Protein AF-A0A9J6Q213-F1 (afdb_monomer_lite)

Foldseek 3Di:
DPPVVVVLVVLLVVLLVVQQVVCVVVVHDPDLVSSLVSLVVVLVPDPDPVSVVSSVVSSVVSVVVVVVVVD

Sequence (71 aa):
MPDRYKEDHKEICAVIGNAVFDLIKTGQALEVRNIILALQLKGAQTSSERLKNIYLLARHYVTQNAAKDNN

pLDDT: mean 88.66, std 12.54, range [47.0, 97.25]

Secondary structure (DSSP, 8-state):
---HHHHHHHHHHHHHHHHHHHHHHHT----HHHHHHHHHHHHHH---HHHHHHHHHHHHHHHHHHHHTT-

Radius of gyration: 12.59 Å; chains: 1; bounding box: 34×26×40 Å

Structure (mmCIF, N/CA/C/O backbone):
data_AF-A0A9J6Q213-F1
#
_entry.id   AF-A0A9J6Q213-F1
#
loop_
_atom_site.group_PDB
_atom_site.id
_atom_site.type_symbol
_atom_site.label_atom_id
_atom_site.label_alt_id
_atom_site.label_comp_id
_atom_site.label_asym_id
_atom_site.label_entity_id
_atom_site.label_seq_id
_atom_site.pdbx_PDB_ins_code
_atom_site.Cartn_x
_atom_site.Cartn_y
_atom_site.Cartn_z
_atom_site.occupancy
_atom_site.B_iso_or_equiv
_atom_site.auth_seq_id
_atom_site.auth_comp_id
_atom_site.auth_asym_id
_atom_site.auth_atom_id
_atom_site.pdbx_PDB_model_num
ATOM 1 N N . MET A 1 1 ? 5.054 1.489 -28.860 1.00 47.59 1 MET A N 1
ATOM 2 C CA . MET A 1 1 ? 5.656 1.789 -27.544 1.00 47.59 1 MET A CA 1
ATOM 3 C C . MET A 1 1 ? 4.611 1.492 -26.487 1.00 47.59 1 MET A C 1
ATOM 5 O O . MET A 1 1 ? 3.481 1.918 -26.703 1.00 47.59 1 MET A O 1
ATOM 9 N N . PRO A 1 2 ? 4.917 0.718 -25.434 1.00 53.91 2 PRO A N 1
ATOM 10 C CA . PRO A 1 2 ? 3.958 0.499 -24.365 1.00 53.91 2 PRO A CA 1
ATOM 11 C C . PRO A 1 2 ? 3.593 1.841 -23.729 1.00 53.91 2 PRO A C 1
ATOM 13 O O . PRO A 1 2 ? 4.420 2.742 -23.578 1.00 53.91 2 PRO A O 1
ATOM 16 N N . ASP A 1 3 ? 2.307 1.977 -23.457 1.00 64.62 3 ASP A N 1
ATOM 17 C CA . ASP A 1 3 ? 1.659 3.175 -22.952 1.00 64.62 3 ASP A CA 1
ATOM 18 C C . ASP A 1 3 ? 2.086 3.338 -21.484 1.00 64.62 3 ASP A C 1
ATOM 20 O O . ASP A 1 3 ? 1.455 2.775 -20.590 1.00 64.62 3 ASP A O 1
ATOM 24 N N . ARG A 1 4 ? 3.222 4.011 -21.240 1.00 64.19 4 ARG A N 1
ATOM 25 C CA . ARG A 1 4 ? 3.877 4.114 -19.914 1.00 64.19 4 ARG A CA 1
ATOM 26 C C . ARG A 1 4 ? 2.899 4.493 -18.795 1.00 64.19 4 ARG A C 1
ATOM 28 O O . ARG A 1 4 ? 2.991 3.979 -17.690 1.00 64.19 4 ARG A O 1
ATOM 35 N N . TYR A 1 5 ? 1.886 5.291 -19.125 1.00 63.12 5 TYR A N 1
ATOM 36 C CA . TYR A 1 5 ? 0.798 5.668 -18.226 1.00 63.12 5 TYR A CA 1
ATOM 37 C C . TYR A 1 5 ? -0.001 4.472 -17.671 1.00 63.12 5 TYR A C 1
ATOM 39 O O . TYR A 1 5 ? -0.353 4.437 -16.493 1.00 63.12 5 TYR A O 1
ATOM 47 N N . LYS A 1 6 ? -0.284 3.461 -18.503 1.00 68.75 6 LYS A N 1
ATOM 48 C CA . LYS A 1 6 ? -1.007 2.248 -18.084 1.00 68.75 6 LYS A CA 1
ATOM 49 C C . LYS A 1 6 ? -0.142 1.335 -17.219 1.00 68.75 6 LYS A C 1
ATOM 51 O O . LYS A 1 6 ? -0.681 0.632 -16.366 1.00 68.75 6 LYS A O 1
ATOM 56 N N . GLU A 1 7 ? 1.168 1.320 -17.450 1.00 73.31 7 GLU A N 1
ATOM 57 C CA . GLU A 1 7 ? 2.119 0.568 -16.624 1.00 73.31 7 GLU A CA 1
ATOM 58 C C . GLU A 1 7 ? 2.247 1.206 -15.239 1.00 73.31 7 GLU A C 1
ATOM 60 O O . GLU A 1 7 ? 2.064 0.512 -14.238 1.00 73.31 7 GLU A O 1
ATOM 65 N N . ASP A 1 8 ? 2.405 2.530 -15.181 1.00 79.81 8 ASP A N 1
ATOM 66 C CA . ASP A 1 8 ? 2.459 3.276 -13.921 1.00 79.81 8 ASP A CA 1
ATOM 67 C C . ASP A 1 8 ? 1.168 3.096 -13.109 1.00 79.81 8 ASP A C 1
ATOM 69 O O . ASP A 1 8 ? 1.217 2.880 -11.900 1.00 79.81 8 ASP A O 1
ATOM 73 N N . HIS A 1 9 ? -0.003 3.099 -13.758 1.00 85.81 9 HIS A N 1
ATOM 74 C CA . HIS A 1 9 ? -1.275 2.889 -13.063 1.00 85.81 9 HIS A CA 1
ATOM 75 C C . HIS A 1 9 ? -1.396 1.486 -12.448 1.00 85.81 9 HIS A C 1
ATOM 77 O O . HIS A 1 9 ? -1.835 1.345 -11.305 1.00 85.81 9 HIS A O 1
ATOM 83 N N . LYS A 1 10 ? -0.961 0.442 -13.168 1.00 90.62 10 LYS A N 1
ATOM 84 C CA . LYS A 1 10 ? -0.932 -0.928 -12.630 1.00 90.62 10 LYS A CA 1
ATOM 85 C C . LYS A 1 10 ? 0.004 -1.037 -11.431 1.00 90.62 10 LYS A C 1
ATOM 87 O O . LYS A 1 10 ? -0.359 -1.663 -10.437 1.00 90.62 10 LYS A O 1
ATOM 92 N N . GLU A 1 11 ? 1.179 -0.418 -11.508 1.00 93.31 11 GLU A N 1
ATOM 93 C CA . GLU A 1 11 ? 2.146 -0.408 -10.407 1.00 93.31 11 GLU A CA 1
ATOM 94 C C . GLU A 1 11 ? 1.622 0.363 -9.192 1.00 93.31 11 GLU A C 1
ATOM 96 O O . GLU A 1 11 ? 1.754 -0.117 -8.065 1.00 93.31 11 GLU A O 1
ATOM 101 N N . ILE A 1 12 ? 0.948 1.496 -9.408 1.00 93.88 12 ILE A N 1
ATOM 102 C CA . ILE A 1 12 ? 0.266 2.254 -8.352 1.00 93.88 12 ILE A CA 1
ATOM 103 C C . ILE A 1 12 ? -0.776 1.377 -7.646 1.00 93.88 12 ILE A C 1
ATOM 105 O O . ILE A 1 12 ? -0.755 1.261 -6.419 1.00 93.88 12 ILE A O 1
ATOM 109 N N . CYS A 1 13 ? -1.659 0.712 -8.396 1.00 94.88 13 CYS A N 1
ATOM 110 C CA . CYS A 1 13 ? -2.647 -0.196 -7.811 1.00 94.88 13 CYS A CA 1
ATOM 111 C C . CYS A 1 13 ? -1.983 -1.352 -7.052 1.00 94.88 13 CYS A C 1
ATOM 113 O O . CYS A 1 13 ? -2.441 -1.710 -5.966 1.00 94.88 13 CYS A O 1
ATOM 115 N N . ALA A 1 14 ? -0.888 -1.905 -7.579 1.00 95.94 14 ALA A N 1
ATOM 116 C CA . ALA A 1 14 ? -0.162 -2.995 -6.938 1.00 95.94 14 ALA A CA 1
ATOM 117 C C . ALA A 1 14 ? 0.437 -2.577 -5.585 1.00 95.94 14 ALA A C 1
ATOM 119 O O . ALA A 1 14 ? 0.285 -3.300 -4.598 1.00 95.94 14 ALA A O 1
ATOM 120 N N . VAL A 1 15 ? 1.076 -1.403 -5.492 1.00 96.19 15 VAL A N 1
ATOM 121 C CA . VAL A 1 15 ? 1.644 -0.942 -4.212 1.00 96.19 15 VAL A CA 1
ATOM 122 C C . VAL A 1 15 ? 0.565 -0.580 -3.188 1.00 96.19 15 VAL A C 1
ATOM 124 O O . VAL A 1 15 ? 0.767 -0.829 -1.999 1.00 96.19 15 VAL A O 1
ATOM 127 N N . ILE A 1 16 ? -0.594 -0.073 -3.629 1.00 96.38 16 ILE A N 1
ATOM 128 C CA . ILE A 1 16 ? -1.756 0.162 -2.754 1.00 96.38 16 ILE A CA 1
ATOM 129 C C . ILE A 1 16 ? -2.299 -1.171 -2.235 1.00 96.38 16 ILE A C 1
ATOM 131 O O . ILE A 1 16 ? -2.461 -1.329 -1.027 1.00 96.38 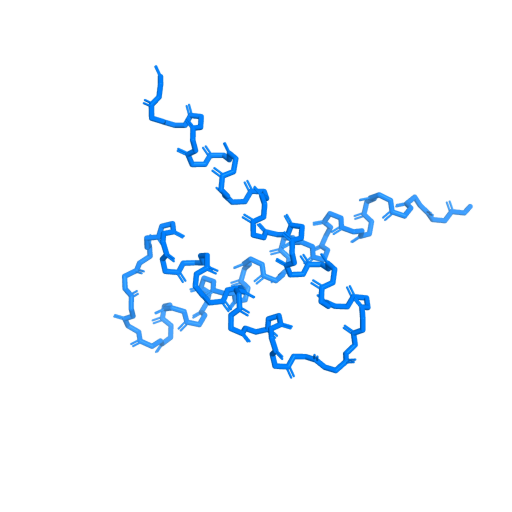16 ILE A O 1
ATOM 135 N N . GLY A 1 17 ? -2.518 -2.148 -3.120 1.00 96.38 17 GLY A N 1
ATOM 136 C CA . GLY A 1 17 ? -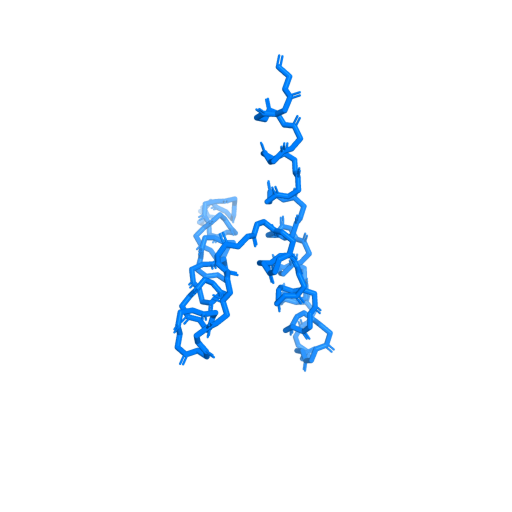2.978 -3.485 -2.741 1.00 96.38 17 GLY A CA 1
ATOM 137 C C . GLY A 1 17 ? -2.036 -4.157 -1.741 1.00 96.38 17 GLY A C 1
ATOM 138 O O . GLY A 1 17 ? -2.488 -4.693 -0.734 1.00 96.38 17 GLY A O 1
ATOM 139 N N . ASN A 1 18 ? -0.723 -4.032 -1.946 1.00 96.12 18 ASN A N 1
ATOM 140 C CA . ASN A 1 18 ? 0.282 -4.531 -1.006 1.00 96.12 18 ASN A CA 1
ATOM 141 C C . ASN A 1 18 ? 0.264 -3.796 0.342 1.00 96.12 18 ASN A C 1
ATOM 143 O O . ASN A 1 18 ? 0.564 -4.396 1.369 1.00 96.12 18 ASN A O 1
ATOM 147 N N . ALA A 1 19 ? -0.026 -2.493 0.369 1.00 96.12 19 ALA A N 1
ATOM 148 C CA . ALA A 1 19 ? -0.180 -1.757 1.624 1.00 96.12 19 ALA A CA 1
ATOM 149 C C . ALA A 1 19 ? -1.428 -2.224 2.391 1.00 96.12 19 ALA A C 1
ATOM 151 O O . ALA A 1 19 ? -1.343 -2.492 3.584 1.00 96.12 19 ALA A O 1
ATOM 152 N N . VAL A 1 20 ? -2.558 -2.390 1.698 1.00 96.94 20 VAL A N 1
ATOM 153 C CA . VAL A 1 20 ? -3.811 -2.909 2.272 1.00 96.94 20 VAL A CA 1
ATOM 154 C C . VAL A 1 20 ? -3.629 -4.329 2.804 1.00 96.94 20 VAL A C 1
ATOM 156 O O . VAL A 1 20 ? -4.016 -4.616 3.934 1.00 96.94 20 VAL A O 1
ATOM 159 N N . PHE A 1 21 ? -3.004 -5.207 2.018 1.00 97.25 21 PHE A N 1
ATOM 160 C CA . PHE A 1 21 ? -2.730 -6.583 2.422 1.00 97.25 21 PHE A CA 1
ATOM 161 C C . PHE A 1 21 ? -1.884 -6.651 3.696 1.00 97.25 21 PHE A C 1
ATOM 163 O O . PHE A 1 21 ? -2.200 -7.424 4.598 1.00 97.25 21 PHE A O 1
ATOM 170 N N . ASP A 1 22 ? -0.849 -5.817 3.803 1.00 95.50 22 ASP A N 1
ATOM 171 C CA . ASP A 1 22 ? -0.009 -5.789 4.998 1.00 95.50 22 ASP A CA 1
ATOM 172 C C . ASP A 1 22 ? -0.783 -5.336 6.235 1.00 95.50 22 ASP A C 1
ATOM 174 O O . ASP A 1 22 ? -0.626 -5.954 7.283 1.00 95.50 22 ASP A O 1
ATOM 178 N N . LEU A 1 23 ? -1.656 -4.330 6.115 1.00 96.50 23 LEU A N 1
ATOM 179 C CA . LEU A 1 23 ? -2.516 -3.900 7.223 1.00 96.50 23 LEU A CA 1
ATOM 180 C C . LEU A 1 23 ? -3.457 -5.024 7.679 1.00 96.50 23 LEU A C 1
ATOM 182 O O . LEU A 1 23 ? -3.593 -5.258 8.877 1.00 96.50 23 LEU A O 1
ATOM 186 N N . ILE A 1 24 ? -4.058 -5.764 6.737 1.00 97.12 24 ILE A N 1
ATOM 187 C CA . ILE A 1 24 ? -4.891 -6.938 7.052 1.00 97.12 24 ILE A CA 1
ATOM 188 C C . ILE A 1 24 ? -4.058 -7.985 7.792 1.00 97.12 24 ILE A C 1
ATOM 190 O O . ILE A 1 24 ? -4.472 -8.498 8.831 1.00 97.12 24 ILE A O 1
ATOM 194 N N . LYS A 1 25 ? -2.867 -8.289 7.271 1.00 96.81 25 LYS A N 1
ATOM 195 C CA . LYS A 1 25 ? -1.974 -9.307 7.827 1.00 96.81 25 LYS A CA 1
ATOM 196 C C . LYS A 1 25 ? -1.497 -8.957 9.239 1.00 96.81 25 LYS A C 1
ATOM 198 O O . LYS A 1 25 ? -1.327 -9.861 10.054 1.00 96.81 25 LYS A O 1
ATOM 203 N N . THR A 1 26 ? -1.268 -7.679 9.532 1.00 94.50 26 THR A N 1
ATOM 204 C CA . THR A 1 26 ? -0.843 -7.203 10.859 1.00 94.50 26 THR A CA 1
ATOM 205 C C . THR A 1 26 ? -2.012 -6.922 11.805 1.00 94.50 26 THR A C 1
ATOM 207 O O . THR A 1 26 ? -1.777 -6.564 12.958 1.00 94.50 26 THR A O 1
ATOM 210 N N . GLY A 1 27 ? -3.261 -7.084 11.349 1.00 95.50 27 GLY A N 1
ATOM 211 C CA . GLY A 1 27 ? -4.459 -6.780 12.134 1.00 95.50 27 GLY A CA 1
ATOM 212 C C . GLY A 1 27 ? -4.669 -5.282 12.382 1.00 95.50 27 GLY A C 1
ATOM 213 O O . GLY A 1 27 ? -5.382 -4.907 13.311 1.00 95.50 27 GLY A O 1
ATOM 214 N N . GLN A 1 28 ? -4.036 -4.416 11.589 1.00 95.25 28 GLN A N 1
ATOM 215 C CA . GLN A 1 28 ? -4.209 -2.969 11.677 1.00 95.25 28 GLN A CA 1
ATOM 216 C C . GLN A 1 28 ? -5.490 -2.521 10.965 1.00 95.25 28 GLN A C 1
ATOM 218 O O . GLN A 1 28 ? -5.933 -3.124 9.988 1.00 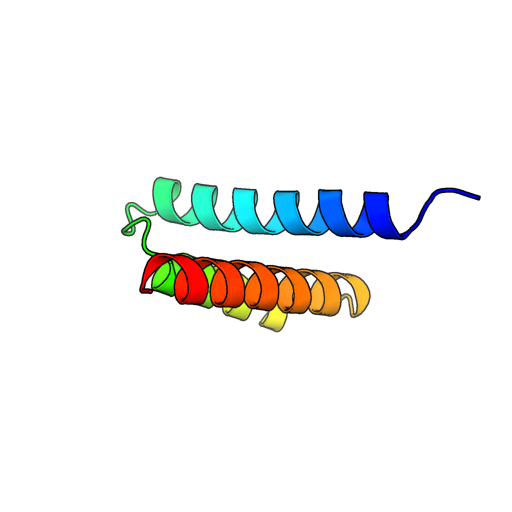95.25 28 GLN A O 1
ATOM 223 N N . ALA A 1 29 ? -6.080 -1.419 11.434 1.00 94.88 29 ALA A N 1
ATOM 224 C CA . ALA A 1 29 ? -7.301 -0.877 10.846 1.00 94.88 29 ALA A CA 1
ATOM 225 C C . ALA A 1 29 ? -7.085 -0.435 9.386 1.00 94.88 29 ALA A C 1
ATOM 227 O O . ALA A 1 29 ? -6.105 0.249 9.070 1.00 94.88 29 ALA A O 1
ATOM 228 N N . LEU A 1 30 ? -8.038 -0.775 8.512 1.00 94.31 30 LEU A N 1
ATOM 229 C CA . LEU A 1 30 ? -8.062 -0.387 7.097 1.00 94.31 30 LEU A CA 1
ATOM 230 C C . LEU A 1 30 ? -8.562 1.048 6.899 1.00 94.31 30 LEU A C 1
ATOM 232 O O . LEU A 1 30 ? -9.540 1.310 6.206 1.00 94.31 30 LEU A O 1
ATOM 236 N N . GLU A 1 31 ? -7.865 1.991 7.519 1.00 94.75 31 GLU A N 1
ATOM 237 C CA . GLU A 1 31 ? -8.133 3.418 7.379 1.00 94.75 31 GLU A CA 1
ATOM 238 C C . GLU A 1 31 ? -7.223 4.038 6.318 1.00 94.75 31 GLU A C 1
ATOM 240 O O . GLU A 1 31 ? -6.045 3.685 6.201 1.00 94.75 31 GLU A O 1
ATOM 245 N N . VAL A 1 32 ? -7.735 5.044 5.603 1.00 93.75 32 VAL A N 1
ATOM 246 C CA . VAL A 1 32 ? -6.970 5.833 4.619 1.00 93.75 32 VAL A CA 1
ATOM 247 C C . VAL A 1 32 ? -5.638 6.308 5.206 1.00 93.75 32 VAL A C 1
ATOM 249 O O . VAL A 1 32 ? -4.594 6.201 4.560 1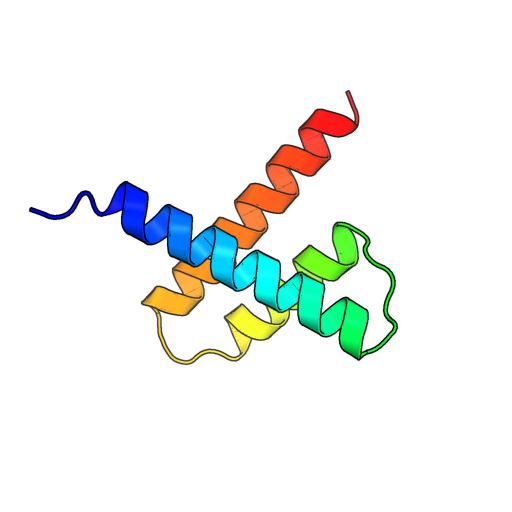.00 93.75 32 VAL A O 1
ATOM 252 N N . ARG A 1 33 ? -5.654 6.785 6.457 1.00 95.12 33 ARG A N 1
ATOM 253 C CA . ARG A 1 33 ? -4.452 7.227 7.173 1.00 95.12 33 ARG A CA 1
ATOM 254 C C . ARG A 1 33 ? -3.403 6.117 7.270 1.00 95.12 33 ARG A C 1
ATOM 256 O O . ARG A 1 33 ? -2.230 6.373 7.003 1.00 95.12 33 ARG A O 1
ATOM 263 N N . ASN A 1 34 ? -3.811 4.899 7.615 1.00 95.94 34 ASN A N 1
ATOM 264 C CA . ASN A 1 34 ? -2.898 3.768 7.778 1.00 95.94 34 ASN A CA 1
ATOM 265 C C . ASN A 1 34 ? -2.327 3.315 6.430 1.00 95.94 34 ASN A C 1
ATOM 267 O O . ASN A 1 34 ? -1.136 3.018 6.340 1.00 95.94 34 ASN A O 1
ATOM 271 N N . ILE A 1 35 ? -3.130 3.359 5.363 1.00 95.81 35 ILE A N 1
ATOM 272 C CA . ILE A 1 35 ? -2.665 3.080 3.996 1.00 95.81 35 ILE A CA 1
ATOM 273 C C . ILE A 1 35 ? -1.612 4.115 3.570 1.00 95.81 35 ILE A C 1
ATOM 275 O O . ILE A 1 35 ? -0.549 3.748 3.068 1.00 95.81 35 ILE A O 1
ATOM 279 N N . ILE A 1 36 ? -1.860 5.406 3.820 1.00 95.69 36 ILE A N 1
ATOM 280 C CA . ILE A 1 36 ? -0.908 6.490 3.523 1.00 95.69 36 ILE A CA 1
ATOM 281 C C . ILE A 1 36 ? 0.416 6.288 4.271 1.00 95.69 36 ILE A C 1
ATOM 283 O O . ILE A 1 36 ? 1.484 6.425 3.668 1.00 95.69 36 ILE A O 1
ATOM 287 N N . LEU A 1 37 ? 0.359 5.947 5.562 1.00 96.12 37 LEU A N 1
ATOM 288 C CA . LEU A 1 37 ? 1.552 5.697 6.374 1.00 96.12 37 LEU A CA 1
ATOM 289 C C . LEU A 1 37 ? 2.342 4.484 5.870 1.00 96.12 37 LEU A C 1
ATOM 291 O O . LEU A 1 37 ? 3.565 4.564 5.749 1.00 96.12 37 LEU A O 1
ATOM 295 N N . ALA A 1 38 ? 1.660 3.394 5.514 1.00 96.00 38 ALA A N 1
ATOM 296 C CA . ALA A 1 38 ? 2.296 2.203 4.959 1.00 96.00 38 ALA A CA 1
ATOM 297 C C . ALA A 1 38 ? 3.010 2.501 3.627 1.00 96.00 38 ALA A C 1
ATOM 299 O O . ALA A 1 38 ? 4.160 2.096 3.436 1.00 96.00 38 ALA A O 1
ATOM 300 N N . LEU A 1 39 ? 2.373 3.259 2.727 1.00 96.56 39 LEU A N 1
ATOM 301 C CA . LEU A 1 39 ? 2.983 3.683 1.460 1.00 96.56 39 LEU A CA 1
ATOM 302 C C . LEU A 1 39 ? 4.200 4.591 1.686 1.00 96.56 39 LEU A C 1
ATOM 304 O O . LEU A 1 39 ? 5.224 4.417 1.025 1.00 96.56 39 LEU A O 1
ATOM 308 N N . GLN A 1 40 ? 4.120 5.527 2.637 1.00 95.50 40 GLN A N 1
ATOM 309 C CA . GLN A 1 40 ? 5.237 6.409 2.980 1.00 95.50 40 GLN A CA 1
ATOM 310 C C . GLN A 1 40 ? 6.429 5.627 3.544 1.00 95.50 40 GLN A C 1
ATOM 312 O O . GLN A 1 40 ? 7.564 5.864 3.129 1.00 95.50 40 GLN A O 1
ATOM 317 N N . LEU A 1 41 ? 6.183 4.682 4.456 1.00 94.94 41 LEU A N 1
ATOM 318 C CA . LEU A 1 41 ? 7.232 3.860 5.055 1.00 94.94 41 LEU A CA 1
ATOM 319 C C . LEU A 1 41 ? 7.938 3.000 3.998 1.00 94.94 41 LEU A C 1
ATOM 321 O O . LEU A 1 41 ? 9.165 3.022 3.903 1.00 94.94 41 LEU A O 1
ATOM 3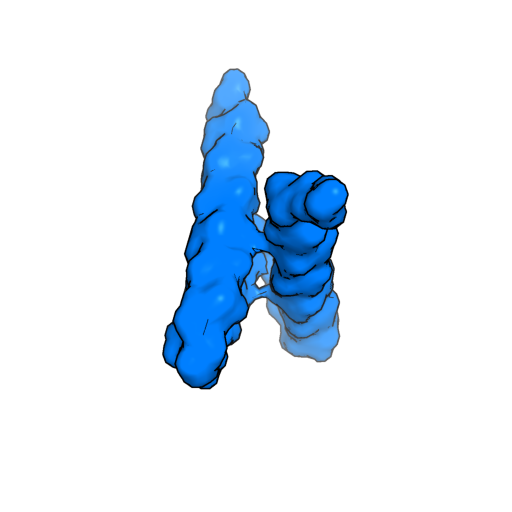25 N N . LYS A 1 42 ? 7.171 2.294 3.158 1.00 94.25 42 LYS A N 1
ATOM 326 C CA . LYS A 1 42 ? 7.725 1.454 2.084 1.00 94.25 42 LYS A CA 1
ATOM 327 C C . LYS A 1 42 ? 8.475 2.274 1.031 1.00 94.25 42 LYS A C 1
ATOM 329 O O . LYS A 1 42 ? 9.542 1.864 0.576 1.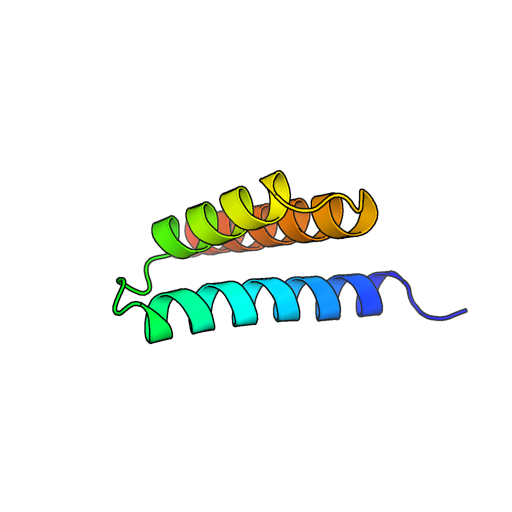00 94.25 42 LYS A O 1
ATOM 334 N N . GLY A 1 43 ? 7.960 3.456 0.690 1.00 93.69 43 GLY A N 1
ATOM 335 C CA . GLY A 1 43 ? 8.640 4.401 -0.195 1.00 93.69 43 GLY A CA 1
ATOM 336 C C . GLY A 1 43 ? 9.955 4.929 0.386 1.00 93.69 43 GLY A C 1
ATOM 337 O O . GLY A 1 43 ? 10.922 5.092 -0.350 1.00 93.69 43 GLY A O 1
ATOM 338 N N . ALA A 1 44 ? 10.040 5.147 1.700 1.00 93.12 44 ALA A N 1
ATOM 339 C CA . ALA A 1 44 ? 11.285 5.565 2.347 1.00 93.12 44 ALA A CA 1
ATOM 340 C C . ALA A 1 44 ? 12.339 4.442 2.396 1.00 93.12 44 ALA A C 1
ATOM 342 O O . ALA A 1 44 ? 13.534 4.718 2.313 1.00 93.12 44 ALA A O 1
ATOM 343 N N . GLN A 1 45 ? 11.902 3.184 2.507 1.00 93.69 45 GLN A N 1
ATOM 344 C CA . GLN A 1 45 ? 12.781 2.013 2.612 1.00 93.69 45 GLN A CA 1
ATOM 345 C C . GLN A 1 45 ? 13.302 1.500 1.263 1.00 93.69 45 GLN A C 1
ATOM 347 O O . GLN A 1 45 ? 14.296 0.778 1.227 1.00 93.69 45 GLN A O 1
ATOM 352 N N . THR A 1 46 ? 12.648 1.833 0.148 1.00 92.69 46 THR A N 1
ATOM 353 C CA . THR A 1 46 ? 13.087 1.346 -1.164 1.00 92.69 46 THR A CA 1
ATOM 354 C C . THR A 1 46 ? 14.326 2.098 -1.659 1.00 92.69 46 THR A C 1
ATOM 356 O O . THR A 1 46 ? 14.446 3.311 -1.499 1.00 92.69 46 THR A O 1
ATOM 359 N N . SER A 1 47 ? 15.258 1.390 -2.295 1.00 91.88 47 SER A N 1
ATOM 360 C CA . SER A 1 47 ? 16.457 1.974 -2.912 1.00 91.88 47 SER A CA 1
ATOM 361 C C . SER A 1 47 ? 16.231 2.418 -4.362 1.00 91.88 47 SER A C 1
ATOM 363 O O . SER A 1 47 ? 16.987 3.237 -4.876 1.00 91.88 47 SER A O 1
ATOM 365 N N . SER A 1 48 ? 15.177 1.919 -5.015 1.00 93.56 48 SER A N 1
ATOM 366 C CA . SER A 1 48 ? 14.855 2.233 -6.409 1.00 93.56 48 SER A CA 1
ATOM 367 C C . SER A 1 48 ? 14.122 3.564 -6.521 1.00 93.56 48 SER A C 1
ATOM 369 O O . SER A 1 48 ? 13.014 3.714 -6.011 1.00 93.56 48 SER A O 1
ATOM 371 N N . GLU A 1 49 ? 14.708 4.519 -7.242 1.00 92.19 49 GLU A N 1
ATOM 372 C CA . GLU A 1 49 ? 14.097 5.828 -7.494 1.00 92.19 49 GLU A CA 1
ATOM 373 C C . GLU A 1 49 ? 12.758 5.712 -8.241 1.00 92.19 49 GLU A C 1
ATOM 375 O O . GLU A 1 49 ? 11.790 6.384 -7.884 1.00 92.19 49 GLU A O 1
ATOM 380 N N . ARG A 1 50 ? 12.653 4.771 -9.193 1.00 91.00 50 ARG A N 1
ATOM 381 C CA . ARG A 1 50 ? 11.381 4.447 -9.860 1.00 91.00 50 ARG A CA 1
ATOM 382 C C . ARG A 1 50 ? 10.325 4.027 -8.842 1.00 91.00 50 ARG A C 1
ATOM 384 O O . ARG A 1 50 ? 9.229 4.576 -8.844 1.00 91.00 50 ARG A O 1
ATOM 391 N N . LEU A 1 51 ? 10.648 3.081 -7.956 1.00 92.06 51 LEU A N 1
ATOM 392 C CA . LEU A 1 51 ? 9.687 2.606 -6.957 1.00 92.06 51 LEU A CA 1
ATOM 393 C C . LEU A 1 51 ? 9.333 3.701 -5.949 1.00 92.06 51 LEU A C 1
ATOM 395 O O . LEU A 1 51 ? 8.162 3.815 -5.595 1.00 92.06 51 LEU A O 1
ATOM 399 N N . LYS A 1 52 ? 10.290 4.545 -5.535 1.00 94.25 52 LYS A N 1
ATOM 400 C CA . LYS A 1 52 ? 9.996 5.732 -4.709 1.00 94.25 52 LYS A CA 1
ATOM 401 C C . LYS A 1 52 ? 8.935 6.606 -5.368 1.00 94.25 52 LYS A C 1
ATOM 403 O O . LYS A 1 52 ? 7.983 7.007 -4.701 1.00 94.25 52 LYS A O 1
ATOM 408 N N . ASN A 1 53 ? 9.079 6.855 -6.669 1.00 93.31 53 ASN A N 1
ATOM 409 C CA . ASN A 1 53 ? 8.120 7.651 -7.424 1.00 93.31 53 ASN A CA 1
ATOM 410 C C . ASN A 1 53 ? 6.737 6.980 -7.478 1.00 93.31 53 ASN A C 1
ATOM 412 O O . ASN A 1 53 ? 5.731 7.636 -7.224 1.00 93.31 53 ASN A O 1
ATOM 416 N N . ILE A 1 54 ? 6.672 5.663 -7.696 1.00 95.00 54 ILE A N 1
ATOM 417 C CA . ILE A 1 54 ? 5.405 4.912 -7.657 1.00 95.00 54 ILE A CA 1
ATOM 418 C C . ILE A 1 54 ? 4.735 4.999 -6.276 1.00 95.00 54 ILE A C 1
ATOM 420 O O . ILE A 1 54 ? 3.538 5.274 -6.199 1.00 95.00 54 ILE A O 1
ATOM 424 N N . TYR A 1 55 ? 5.482 4.835 -5.178 1.00 96.25 55 TYR A N 1
ATOM 425 C CA . TYR A 1 55 ? 4.938 4.990 -3.821 1.00 96.25 55 TYR A CA 1
ATOM 426 C C . TYR A 1 55 ? 4.427 6.413 -3.556 1.00 96.25 55 TYR A C 1
ATOM 428 O O . TYR A 1 55 ? 3.387 6.588 -2.915 1.00 96.25 55 TYR A O 1
ATOM 436 N N . LEU A 1 56 ? 5.125 7.430 -4.069 1.00 94.56 56 LEU A N 1
ATOM 437 C CA . LEU A 1 56 ? 4.709 8.827 -3.961 1.00 94.56 56 LEU A CA 1
ATOM 438 C C . LEU A 1 56 ? 3.411 9.094 -4.740 1.00 94.56 56 LEU A C 1
ATOM 440 O O . LEU A 1 56 ? 2.480 9.685 -4.187 1.00 94.56 56 LEU A O 1
ATOM 444 N N . LEU A 1 57 ? 3.316 8.607 -5.979 1.00 94.38 57 LEU A N 1
ATOM 445 C CA . LEU A 1 57 ? 2.109 8.713 -6.804 1.00 94.38 57 LEU A CA 1
ATOM 446 C C . LEU A 1 57 ? 0.925 7.971 -6.175 1.00 94.38 57 LEU A C 1
ATOM 448 O O . LEU A 1 57 ? -0.173 8.520 -6.095 1.00 94.38 57 LEU A O 1
ATOM 452 N N . ALA A 1 58 ? 1.150 6.765 -5.651 1.00 95.44 58 ALA A N 1
ATOM 453 C CA . ALA A 1 58 ? 0.133 5.992 -4.946 1.00 95.44 58 ALA A CA 1
ATOM 454 C C . ALA A 1 58 ? -0.393 6.719 -3.704 1.00 95.44 58 ALA A C 1
ATOM 456 O O . ALA A 1 58 ? -1.605 6.816 -3.501 1.00 95.44 58 ALA A O 1
ATOM 457 N N . ARG A 1 59 ? 0.504 7.297 -2.897 1.00 94.88 59 ARG A N 1
ATOM 458 C CA . ARG A 1 59 ? 0.120 8.113 -1.739 1.00 94.88 59 ARG A CA 1
ATOM 459 C C . ARG A 1 59 ? -0.719 9.319 -2.161 1.00 94.88 59 ARG A C 1
ATOM 461 O O . ARG A 1 59 ? -1.724 9.620 -1.512 1.00 94.88 59 ARG A O 1
ATOM 468 N N . HIS A 1 60 ? -0.319 10.003 -3.231 1.00 93.75 60 HIS A N 1
ATOM 469 C CA . HIS A 1 60 ? -1.054 11.152 -3.751 1.00 93.75 60 HIS A CA 1
ATOM 470 C C . HIS A 1 60 ? -2.459 10.755 -4.215 1.00 93.75 60 HIS A C 1
ATOM 472 O O . HIS A 1 60 ? -3.432 11.400 -3.832 1.00 93.75 60 HIS A O 1
ATOM 478 N N . TYR A 1 61 ? -2.574 9.644 -4.944 1.00 92.69 61 TYR A N 1
ATOM 479 C CA . TYR A 1 61 ? -3.848 9.103 -5.411 1.00 92.69 61 TYR A CA 1
ATOM 480 C C . TYR A 1 61 ? -4.807 8.778 -4.257 1.00 92.69 61 TYR A C 1
ATOM 482 O O . TYR A 1 61 ? -5.965 9.196 -4.277 1.00 92.69 61 TYR A O 1
ATOM 490 N N . VAL A 1 62 ? -4.331 8.078 -3.223 1.00 93.00 62 VAL A N 1
ATOM 491 C CA . VAL A 1 62 ? -5.149 7.745 -2.042 1.00 93.00 62 VAL A CA 1
ATOM 492 C C . VAL A 1 62 ? -5.600 9.017 -1.314 1.00 93.00 62 VAL A C 1
ATOM 494 O O . VAL A 1 62 ? -6.771 9.147 -0.969 1.00 93.00 62 VAL A O 1
ATOM 497 N N . THR A 1 63 ? -4.696 9.986 -1.143 1.00 92.56 63 THR A N 1
ATOM 498 C CA . THR A 1 63 ? -5.007 11.261 -0.470 1.00 92.56 63 THR A CA 1
ATOM 499 C C . THR A 1 63 ? -6.064 12.067 -1.232 1.00 92.56 63 THR A C 1
ATOM 501 O O . THR A 1 63 ? -7.008 12.566 -0.625 1.00 92.56 63 THR A O 1
ATOM 504 N N . GLN A 1 64 ? -5.937 12.182 -2.559 1.00 90.75 64 GLN A N 1
ATOM 505 C CA . GLN A 1 64 ? -6.892 12.936 -3.376 1.00 90.75 64 GLN A CA 1
ATOM 506 C C . GLN A 1 64 ? -8.293 12.319 -3.365 1.00 90.75 64 GLN A C 1
ATOM 508 O O . GLN A 1 64 ? -9.278 13.048 -3.291 1.00 90.75 64 GLN A O 1
ATOM 513 N N . ASN A 1 65 ? -8.396 10.992 -3.454 1.00 86.75 65 ASN A N 1
ATOM 514 C CA . ASN A 1 65 ? -9.701 10.331 -3.463 1.00 86.75 65 ASN A CA 1
ATOM 515 C C . ASN A 1 65 ? -10.376 10.383 -2.088 1.00 86.75 65 ASN A C 1
ATOM 517 O O . ASN A 1 65 ? -11.577 10.605 -2.020 1.00 86.75 65 ASN A O 1
ATOM 521 N N . ALA A 1 66 ? -9.609 10.299 -0.998 1.00 82.94 66 ALA A N 1
ATOM 522 C CA . ALA A 1 66 ? -10.151 10.491 0.346 1.00 82.94 66 ALA A CA 1
ATOM 523 C C . ALA A 1 66 ? -10.645 11.925 0.602 1.00 82.94 66 ALA A C 1
ATOM 525 O O . ALA A 1 66 ? -11.599 12.130 1.345 1.00 82.94 66 ALA A O 1
ATOM 526 N N . ALA A 1 67 ? -10.015 12.930 -0.014 1.00 76.06 67 ALA A N 1
ATOM 527 C CA . ALA A 1 67 ? -10.482 14.312 0.073 1.00 76.06 67 ALA A CA 1
ATOM 528 C C . ALA A 1 67 ? -11.798 14.541 -0.694 1.00 76.06 67 ALA A C 1
ATOM 530 O O . ALA A 1 67 ? -12.585 15.393 -0.298 1.00 76.06 67 ALA A O 1
ATOM 531 N N . LYS A 1 68 ? -12.048 13.780 -1.770 1.00 74.31 68 LYS A N 1
ATOM 532 C CA . LYS A 1 68 ? -13.296 13.853 -2.549 1.00 74.31 68 LYS A CA 1
ATOM 533 C C . LYS A 1 68 ? -14.491 13.208 -1.849 1.00 74.31 68 LYS A C 1
ATOM 535 O O . LYS A 1 68 ? -15.602 13.637 -2.103 1.00 74.31 68 LYS A O 1
ATOM 540 N N . ASP A 1 69 ? -14.260 12.208 -1.003 1.00 65.19 69 ASP A N 1
ATOM 541 C CA . ASP A 1 69 ? -15.319 11.466 -0.297 1.00 65.19 69 ASP A CA 1
ATOM 542 C C . ASP A 1 69 ? -15.870 12.223 0.932 1.00 65.19 69 ASP A C 1
ATOM 544 O O . ASP A 1 69 ? -16.905 11.869 1.480 1.00 65.19 69 ASP A O 1
ATOM 548 N N . ASN A 1 70 ? -15.179 13.285 1.369 1.00 58.12 70 ASN A N 1
ATOM 549 C CA . ASN A 1 70 ? -15.558 14.124 2.514 1.00 58.12 70 ASN A CA 1
ATOM 550 C C . ASN A 1 70 ? -16.307 15.415 2.115 1.00 58.12 70 ASN A C 1
ATOM 552 O O . ASN A 1 70 ? -16.374 16.347 2.918 1.00 58.12 70 ASN A O 1
ATOM 556 N N . ASN A 1 71 ? -16.821 15.494 0.884 1.00 47.00 71 ASN A N 1
ATOM 557 C CA . ASN A 1 71 ? -17.479 16.671 0.306 1.00 47.00 71 ASN A CA 1
ATOM 558 C C . ASN A 1 71 ? -18.793 16.268 -0.371 1.00 47.00 71 ASN A C 1
ATOM 560 O O . ASN A 1 71 ? -19.752 17.065 -0.304 1.00 47.00 71 ASN A O 1
#

Organism: NCBI:txid2978220